Protein AF-A0A7J5WN93-F1 (afdb_monomer_lite)

Sequence (85 aa):
MKTEITVKIKNDDRTETIKPLTIDIDIPEFDEFKGPDNIREVFYKYEKAVLKVGNAAAEISTEEYFTELSEKEVSGTLEYGYEGA

Radius of gyration: 21.52 Å; chains: 1; bounding box: 57×22×60 Å

Foldseek 3Di:
DKDKDWDFDADPVRHGPDDIDIDIFDADDPVVCPDPVCCVVNVVSRVVRVVVVVVVNVVVVVVSVVVVVVVVVVVVVVVPPDPDD

pLDDT: mean 80.05, std 14.33, range [38.72, 93.5]

Structure (mmCIF, N/CA/C/O backbone):
data_AF-A0A7J5WN93-F1
#
_entry.id   AF-A0A7J5WN93-F1
#
loop_
_atom_site.group_PDB
_atom_site.id
_atom_site.type_symbol
_atom_site.label_atom_id
_atom_site.label_alt_id
_atom_site.label_comp_id
_atom_site.label_asym_id
_atom_site.label_entity_id
_atom_site.label_seq_id
_atom_site.pdbx_PDB_ins_code
_atom_site.Cartn_x
_atom_site.Cartn_y
_atom_site.Cartn_z
_atom_site.occupancy
_atom_site.B_iso_or_equiv
_atom_site.auth_seq_id
_atom_site.auth_comp_id
_atom_site.auth_asym_id
_atom_site.auth_atom_id
_atom_site.pdbx_PDB_model_num
ATOM 1 N N . MET A 1 1 ? -5.184 -6.618 12.367 1.00 83.25 1 MET A N 1
ATOM 2 C CA . MET A 1 1 ? -5.270 -7.572 11.231 1.00 83.25 1 MET A CA 1
ATOM 3 C C . MET A 1 1 ? -4.078 -7.406 10.296 1.00 83.25 1 MET A C 1
ATOM 5 O O . MET A 1 1 ? -3.794 -6.293 9.861 1.00 83.25 1 MET A O 1
ATOM 9 N N . LYS A 1 2 ? -3.413 -8.511 9.930 1.00 82.12 2 LYS A N 1
ATOM 10 C CA . LYS A 1 2 ? -2.331 -8.492 8.934 1.00 82.12 2 LYS A CA 1
ATOM 11 C C . LYS A 1 2 ? -2.917 -8.580 7.523 1.00 82.12 2 LYS A C 1
ATOM 13 O O . LYS A 1 2 ? -3.676 -9.502 7.238 1.00 82.12 2 LYS A O 1
ATOM 18 N N . THR A 1 3 ? -2.576 -7.624 6.666 1.00 84.50 3 THR A N 1
ATOM 19 C CA . THR A 1 3 ? -3.041 -7.547 5.277 1.00 84.50 3 THR A CA 1
ATOM 20 C C . THR A 1 3 ? -1.844 -7.547 4.344 1.00 84.50 3 THR A C 1
ATOM 22 O O . THR A 1 3 ? -0.950 -6.716 4.478 1.00 84.50 3 THR A O 1
ATOM 25 N N . GLU A 1 4 ? -1.848 -8.462 3.384 1.00 88.38 4 GLU A N 1
ATOM 26 C CA . GLU A 1 4 ? -0.880 -8.476 2.295 1.00 88.38 4 GLU A CA 1
ATOM 27 C C . GLU A 1 4 ? -1.472 -7.715 1.105 1.00 88.38 4 GLU A C 1
ATOM 29 O O . GLU A 1 4 ? -2.578 -8.019 0.650 1.00 88.38 4 GLU A O 1
ATOM 34 N N . ILE A 1 5 ? -0.753 -6.712 0.602 1.00 84.50 5 ILE A N 1
ATOM 35 C CA . ILE A 1 5 ? -1.141 -5.973 -0.600 1.00 84.50 5 ILE A CA 1
ATOM 36 C C . ILE A 1 5 ? -0.085 -6.187 -1.673 1.00 84.50 5 ILE A C 1
ATOM 38 O O . ILE A 1 5 ? 1.099 -5.945 -1.454 1.00 84.50 5 ILE A O 1
ATOM 42 N N . THR A 1 6 ? -0.537 -6.618 -2.850 1.00 85.56 6 THR A N 1
ATOM 43 C CA . THR A 1 6 ? 0.308 -6.753 -4.037 1.00 85.56 6 THR A CA 1
ATOM 44 C C . THR A 1 6 ? 0.019 -5.616 -5.009 1.00 85.56 6 THR A C 1
ATOM 46 O O . THR A 1 6 ? -1.101 -5.486 -5.508 1.00 85.56 6 THR A O 1
ATOM 49 N N . VAL A 1 7 ? 1.034 -4.810 -5.305 1.00 82.38 7 VAL A N 1
ATOM 50 C CA . VAL A 1 7 ? 0.977 -3.722 -6.284 1.00 82.38 7 VAL A CA 1
ATOM 51 C C . VAL A 1 7 ? 1.572 -4.206 -7.600 1.00 82.38 7 VAL A C 1
ATOM 53 O O . VAL A 1 7 ? 2.688 -4.722 -7.641 1.00 82.38 7 VAL A O 1
ATOM 56 N N . LYS A 1 8 ? 0.818 -4.033 -8.688 1.00 84.06 8 LYS A N 1
ATOM 57 C CA . LYS A 1 8 ? 1.255 -4.337 -10.053 1.00 84.06 8 LYS A CA 1
ATOM 58 C C . LYS A 1 8 ? 1.314 -3.053 -10.864 1.00 84.06 8 LYS A C 1
ATOM 60 O O . LYS A 1 8 ? 0.278 -2.423 -11.065 1.00 84.06 8 LYS A O 1
ATOM 65 N N . ILE A 1 9 ? 2.502 -2.708 -11.344 1.00 77.88 9 ILE A N 1
ATOM 66 C CA . ILE A 1 9 ? 2.713 -1.591 -12.265 1.00 77.88 9 ILE A CA 1
ATOM 67 C C . ILE A 1 9 ? 2.764 -2.165 -13.683 1.00 77.88 9 ILE A C 1
ATOM 69 O O . ILE A 1 9 ? 3.367 -3.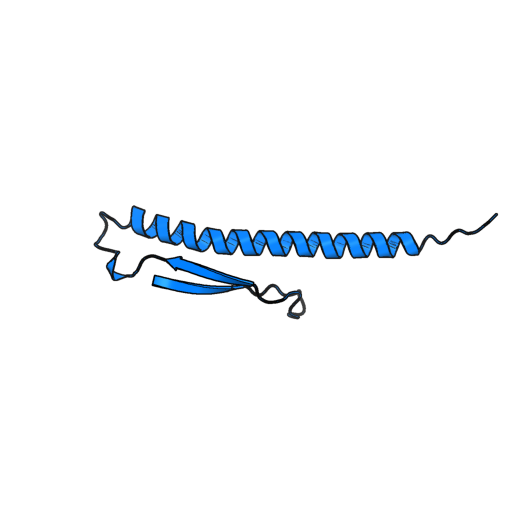215 -13.922 1.00 77.88 9 ILE A O 1
ATOM 73 N N . LYS A 1 10 ? 2.038 -1.525 -14.597 1.00 80.94 10 LYS A N 1
ATOM 74 C CA . LYS A 1 10 ? 1.860 -1.982 -15.973 1.00 80.94 10 LYS A CA 1
ATOM 75 C C . LYS A 1 10 ? 2.047 -0.826 -16.936 1.00 80.94 10 LYS A C 1
ATOM 77 O O . LYS A 1 10 ? 1.657 0.295 -16.617 1.00 80.94 10 LYS A O 1
ATOM 82 N N . ASN A 1 11 ? 2.539 -1.148 -18.120 1.00 75.81 11 ASN A N 1
ATOM 83 C CA . ASN A 1 11 ? 2.558 -0.245 -19.260 1.00 75.81 11 ASN A CA 1
ATOM 84 C C . ASN A 1 11 ? 1.139 -0.009 -19.801 1.00 75.81 11 ASN A C 1
ATOM 86 O O . ASN A 1 11 ? 0.195 -0.741 -19.478 1.00 75.81 11 ASN A O 1
ATOM 90 N N . ASP A 1 12 ? 0.999 0.979 -20.686 1.00 76.88 12 ASP A N 1
ATOM 91 C CA . ASP A 1 12 ? -0.268 1.304 -21.359 1.00 76.88 12 ASP A CA 1
ATOM 92 C C . ASP A 1 12 ? -0.859 0.110 -22.131 1.00 76.88 12 ASP A C 1
ATOM 94 O O . ASP A 1 12 ? -2.079 -0.075 -22.182 1.00 76.88 12 ASP A O 1
ATOM 98 N N . ASP A 1 13 ? -0.005 -0.759 -22.676 1.00 83.38 13 ASP A N 1
ATOM 99 C CA . ASP A 1 13 ? -0.390 -1.999 -23.364 1.00 83.38 13 ASP A CA 1
ATOM 100 C C . ASP A 1 13 ? -0.768 -3.150 -22.405 1.00 83.38 13 ASP A C 1
ATOM 102 O O . ASP A 1 13 ? -1.086 -4.260 -22.840 1.0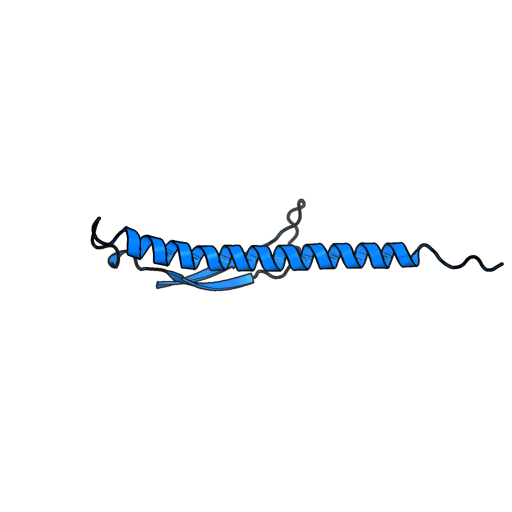0 83.38 13 ASP A O 1
ATOM 106 N N . ARG A 1 14 ? -0.802 -2.875 -21.093 1.00 75.62 14 ARG A N 1
ATOM 107 C CA . ARG A 1 14 ? -1.109 -3.793 -19.984 1.00 75.62 14 ARG A CA 1
ATOM 108 C C . ARG A 1 14 ? -0.076 -4.892 -19.752 1.00 75.62 14 ARG A C 1
ATOM 110 O O . ARG A 1 14 ? -0.360 -5.806 -18.963 1.00 75.62 14 ARG A O 1
ATOM 117 N N . THR A 1 15 ? 1.091 -4.811 -20.384 1.00 77.56 15 THR A N 1
ATOM 118 C CA . THR A 1 15 ? 2.230 -5.660 -20.029 1.00 77.56 15 THR A CA 1
ATOM 119 C C . THR A 1 15 ? 2.736 -5.291 -18.635 1.00 77.56 15 THR A C 1
ATOM 121 O O . THR A 1 15 ? 2.646 -4.140 -18.209 1.00 77.56 15 THR A O 1
ATOM 124 N N . GLU A 1 16 ? 3.172 -6.293 -17.867 1.00 73.94 16 GLU A N 1
ATOM 125 C CA . GLU A 1 16 ? 3.773 -6.056 -16.552 1.00 73.94 16 GLU A CA 1
ATOM 126 C C . GLU A 1 16 ? 5.199 -5.549 -16.768 1.00 73.94 16 GLU A C 1
ATOM 128 O O . GLU A 1 16 ? 6.025 -6.262 -17.335 1.00 73.94 16 GLU A O 1
ATOM 133 N N . THR A 1 17 ? 5.463 -4.315 -16.344 1.00 66.00 17 THR A N 1
ATOM 134 C CA . THR A 1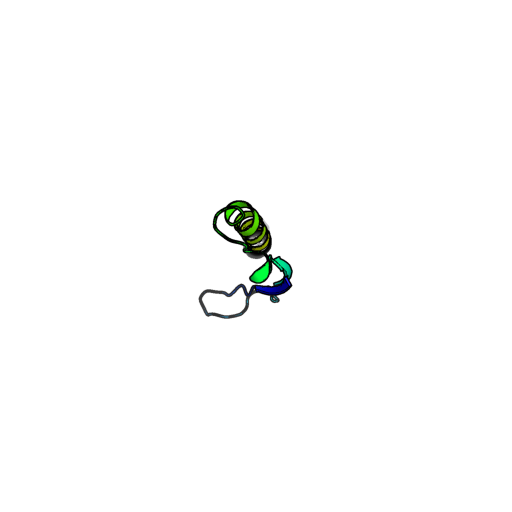 17 ? 6.772 -3.669 -16.518 1.00 66.00 17 THR A CA 1
ATOM 135 C C . THR A 1 17 ? 7.765 -4.164 -15.470 1.00 66.00 17 THR A C 1
ATOM 137 O O . THR A 1 17 ? 8.946 -4.324 -15.750 1.00 66.00 17 THR A O 1
ATOM 140 N N . ILE A 1 18 ? 7.267 -4.496 -14.274 1.00 70.56 18 ILE A N 1
ATOM 141 C CA . ILE A 1 18 ? 8.080 -4.920 -13.133 1.00 70.56 18 ILE A CA 1
ATOM 142 C C . ILE A 1 18 ? 7.481 -6.101 -12.381 1.00 70.56 18 ILE A C 1
ATOM 144 O O . ILE A 1 18 ? 6.286 -6.404 -12.470 1.00 70.56 18 ILE A O 1
ATOM 148 N N . LYS A 1 19 ? 8.321 -6.732 -11.553 1.00 74.25 19 LYS A N 1
ATOM 149 C CA . LYS A 1 19 ? 7.853 -7.711 -10.573 1.00 74.25 19 LYS A CA 1
ATOM 150 C C . LYS A 1 19 ? 6.863 -7.048 -9.606 1.00 74.25 19 LYS A C 1
ATOM 152 O O . LYS A 1 19 ? 7.148 -5.957 -9.113 1.00 74.25 19 LYS A O 1
ATOM 157 N N . PRO A 1 20 ? 5.730 -7.704 -9.300 1.00 80.31 20 PRO A N 1
ATOM 158 C CA . PRO A 1 20 ? 4.784 -7.189 -8.324 1.00 80.31 20 PRO A CA 1
ATOM 159 C C . PRO A 1 20 ? 5.459 -6.935 -6.975 1.00 80.31 20 PRO A C 1
ATOM 161 O O . PRO A 1 20 ? 6.201 -7.786 -6.480 1.00 80.31 20 PRO A O 1
ATOM 164 N N . LEU A 1 21 ? 5.176 -5.781 -6.377 1.00 81.56 21 LEU A N 1
ATOM 165 C CA . LEU A 1 21 ? 5.615 -5.474 -5.023 1.00 81.56 21 LEU A CA 1
ATOM 166 C C . LEU A 1 21 ? 4.589 -6.028 -4.040 1.00 81.56 21 LEU A C 1
ATOM 168 O O . LEU A 1 21 ? 3.426 -5.629 -4.072 1.00 81.56 21 LEU A O 1
ATOM 172 N N . THR A 1 22 ? 5.033 -6.894 -3.139 1.00 86.25 22 THR A N 1
ATOM 173 C CA . THR A 1 22 ? 4.215 -7.387 -2.031 1.00 86.25 22 THR A CA 1
ATOM 174 C C . THR A 1 22 ? 4.612 -6.669 -0.749 1.00 86.25 22 THR A C 1
ATOM 176 O O . THR A 1 22 ? 5.777 -6.697 -0.352 1.00 86.25 22 THR A O 1
ATOM 179 N N . ILE A 1 23 ? 3.643 -6.027 -0.099 1.00 86.62 23 ILE A N 1
ATOM 180 C CA . ILE A 1 23 ? 3.836 -5.324 1.169 1.00 86.62 23 ILE A CA 1
ATOM 181 C C . ILE A 1 23 ? 2.878 -5.898 2.201 1.00 86.62 23 ILE A C 1
ATOM 183 O O . ILE A 1 23 ? 1.662 -5.910 2.007 1.00 86.62 23 ILE A O 1
ATOM 187 N N . ASP A 1 24 ? 3.442 -6.299 3.332 1.00 88.50 24 ASP A N 1
ATOM 188 C CA . ASP A 1 24 ? 2.687 -6.595 4.538 1.00 88.50 24 ASP A CA 1
ATOM 189 C C . ASP A 1 24 ? 2.378 -5.298 5.291 1.00 88.50 24 ASP A C 1
ATOM 191 O O . ASP A 1 24 ? 3.287 -4.585 5.729 1.00 88.50 24 ASP A O 1
ATOM 195 N N . ILE A 1 25 ? 1.096 -5.011 5.499 1.00 87.38 25 ILE A N 1
ATOM 196 C CA . ILE A 1 25 ? 0.646 -3.922 6.365 1.00 87.38 25 ILE A CA 1
ATOM 197 C C . ILE A 1 25 ? -0.225 -4.439 7.503 1.00 87.38 25 ILE A C 1
ATOM 199 O O . ILE A 1 25 ? -0.961 -5.416 7.373 1.00 87.38 25 ILE A O 1
ATOM 203 N N . ASP A 1 26 ? -0.145 -3.747 8.632 1.00 88.88 26 ASP A N 1
ATOM 204 C CA . ASP A 1 26 ? -1.062 -3.953 9.743 1.00 88.88 26 ASP A CA 1
ATOM 205 C C . ASP A 1 26 ? -2.169 -2.906 9.654 1.00 88.88 26 ASP A C 1
ATOM 207 O O . ASP A 1 26 ? -1.881 -1.705 9.588 1.00 88.88 26 ASP A O 1
ATOM 211 N N . ILE A 1 27 ? -3.419 -3.364 9.594 1.00 88.56 27 ILE A N 1
ATOM 212 C CA . ILE A 1 27 ? -4.591 -2.492 9.617 1.00 88.56 27 ILE A CA 1
ATOM 213 C C . ILE A 1 27 ? -5.480 -2.827 10.814 1.00 88.56 27 ILE A C 1
ATOM 215 O O . ILE A 1 27 ? -5.531 -3.994 11.232 1.00 88.56 27 ILE A O 1
ATOM 219 N N . PRO A 1 28 ? -6.207 -1.8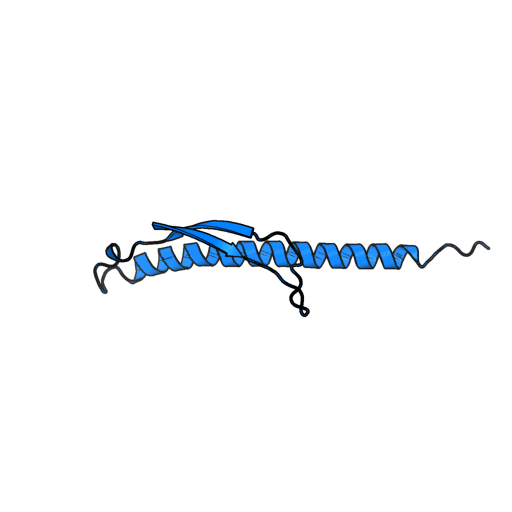29 11.346 1.00 89.31 28 PRO A N 1
ATOM 220 C CA . PRO A 1 28 ? -7.131 -2.061 12.440 1.00 89.31 28 PRO A CA 1
ATOM 221 C C . PRO A 1 28 ? -8.206 -3.083 12.078 1.00 89.31 28 PRO A C 1
ATOM 223 O O . PRO A 1 28 ? -8.673 -3.135 10.938 1.00 89.31 28 PRO A O 1
ATOM 226 N N . GLU A 1 29 ? -8.613 -3.882 13.053 1.00 88.38 29 GLU A N 1
ATOM 227 C CA . GLU A 1 29 ? -9.727 -4.816 12.906 1.00 88.38 29 GLU A CA 1
ATOM 228 C C . GLU A 1 29 ? -11.066 -4.087 12.989 1.00 88.38 29 GLU A C 1
ATOM 230 O O . GLU A 1 29 ? -11.184 -3.029 13.610 1.00 88.38 29 GLU A O 1
ATOM 235 N N . PHE A 1 30 ? -12.109 -4.671 12.395 1.00 84.75 30 PHE A N 1
ATOM 236 C CA . PHE A 1 30 ? -13.453 -4.097 12.475 1.00 84.75 30 PHE A CA 1
ATOM 237 C C . PHE A 1 30 ? -13.928 -3.947 13.927 1.00 84.75 30 PHE A C 1
ATOM 239 O O . PHE A 1 30 ? -14.525 -2.930 14.262 1.00 84.75 30 PHE A O 1
ATOM 246 N N . ASP A 1 31 ? -13.585 -4.893 14.803 1.00 89.00 31 ASP A N 1
ATOM 247 C CA . ASP A 1 31 ? -13.954 -4.864 16.226 1.00 89.00 31 ASP A CA 1
ATOM 248 C C . ASP A 1 31 ? -13.200 -3.791 17.032 1.00 89.00 31 ASP A C 1
ATOM 250 O O . ASP A 1 31 ? -13.596 -3.434 18.147 1.00 89.00 31 ASP A O 1
ATOM 254 N N . GLU A 1 32 ? -12.120 -3.229 16.478 1.00 88.12 32 GLU A N 1
ATOM 255 C CA . GLU A 1 32 ? -11.460 -2.070 17.077 1.00 88.12 32 GLU A CA 1
ATOM 256 C C . GLU A 1 32 ? -12.292 -0.798 16.909 1.00 88.12 32 GLU A C 1
ATOM 258 O O . GLU A 1 32 ? -12.114 0.149 17.676 1.00 88.12 32 GLU A O 1
ATOM 263 N N . PHE A 1 33 ? -13.241 -0.766 15.972 1.00 88.31 33 PHE A N 1
ATOM 264 C CA . PHE A 1 33 ? -14.224 0.302 15.876 1.00 88.31 33 PHE A CA 1
ATOM 265 C C . PHE A 1 33 ? -15.304 0.124 16.952 1.00 88.31 33 PHE A C 1
ATOM 267 O O . PHE A 1 33 ? -16.203 -0.705 16.839 1.00 88.31 33 PHE A O 1
ATOM 274 N N . LYS A 1 34 ? -15.229 0.937 18.011 1.00 91.62 34 LYS A N 1
ATOM 275 C CA . LYS A 1 34 ? -16.144 0.876 19.165 1.00 91.62 34 LYS A CA 1
ATOM 276 C C . LYS A 1 34 ? -17.222 1.959 19.129 1.00 91.62 34 LYS A C 1
ATOM 278 O O . LYS A 1 34 ? -18.029 2.045 20.050 1.00 91.62 34 LYS A O 1
ATOM 283 N N . GLY A 1 35 ? -17.239 2.777 18.076 1.00 89.50 35 GLY A N 1
ATOM 284 C CA . GLY A 1 35 ? -18.206 3.846 17.871 1.00 89.50 35 GLY A CA 1
ATOM 285 C C . GLY A 1 35 ? -17.557 5.177 17.474 1.00 89.50 35 GLY A C 1
ATOM 286 O O . GLY A 1 35 ? -16.371 5.235 17.139 1.00 89.50 35 GLY A O 1
ATOM 287 N N . PRO A 1 36 ? -18.326 6.277 17.498 1.00 91.25 36 PRO A N 1
ATOM 288 C CA . PRO A 1 36 ? -17.850 7.591 17.066 1.00 91.25 36 PRO A CA 1
ATOM 289 C C . PRO A 1 36 ? -16.701 8.139 17.925 1.00 91.25 36 PRO A C 1
ATOM 291 O O . PRO A 1 36 ? -15.916 8.945 17.434 1.00 91.25 36 PRO A O 1
ATOM 294 N N . ASP A 1 37 ? -16.556 7.677 19.167 1.00 92.81 37 ASP A N 1
ATOM 295 C CA . ASP A 1 37 ? -15.537 8.182 20.093 1.00 92.81 37 ASP A CA 1
ATOM 296 C C . ASP A 1 37 ? -14.110 7.772 19.702 1.00 92.81 37 ASP A C 1
ATOM 298 O O . ASP A 1 37 ? -13.161 8.503 19.982 1.00 92.81 37 ASP A O 1
ATOM 302 N N . ASN A 1 38 ? -13.937 6.628 19.027 1.00 93.06 38 ASN A N 1
ATOM 303 C CA . ASN A 1 38 ? -12.621 6.134 18.612 1.00 93.06 38 ASN A CA 1
ATOM 304 C C . ASN A 1 38 ? -12.436 6.026 17.089 1.00 93.06 38 ASN A C 1
ATOM 306 O O . ASN A 1 38 ? -11.350 5.655 16.636 1.00 93.06 38 ASN A O 1
ATOM 310 N N . ILE A 1 39 ? -13.438 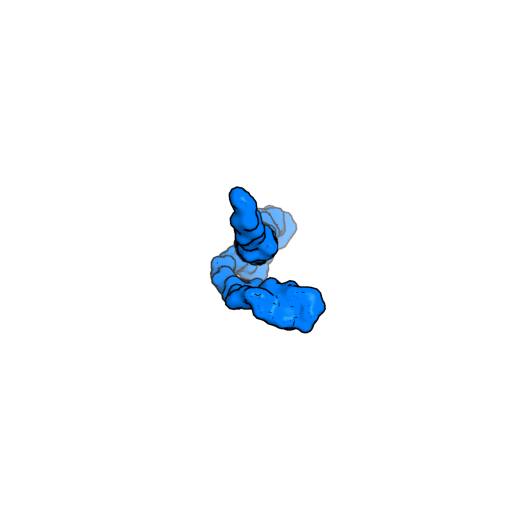6.429 16.294 1.00 92.38 39 ILE A N 1
ATOM 311 C CA . ILE A 1 39 ? -13.389 6.397 14.822 1.00 92.38 39 ILE A CA 1
ATOM 312 C C . ILE A 1 39 ? -12.153 7.092 14.262 1.00 92.38 39 ILE A C 1
ATOM 314 O O . ILE A 1 39 ? -11.511 6.585 13.349 1.00 92.38 39 ILE A O 1
ATOM 318 N N . ARG A 1 40 ? -11.803 8.251 14.823 1.00 92.62 40 ARG A N 1
ATOM 319 C CA . ARG A 1 40 ? -10.722 9.086 14.305 1.00 92.62 40 ARG A CA 1
ATOM 320 C C . ARG A 1 40 ? -9.366 8.417 14.485 1.00 92.62 40 ARG A C 1
ATOM 322 O O . ARG A 1 40 ? -8.539 8.475 13.583 1.00 92.62 40 ARG A O 1
ATOM 329 N N . GLU A 1 41 ? -9.145 7.783 15.632 1.00 93.50 41 GLU A N 1
ATOM 330 C CA . GLU A 1 41 ? -7.891 7.085 15.912 1.00 93.50 41 GLU A CA 1
ATOM 331 C C . GLU A 1 41 ? -7.756 5.821 15.054 1.00 93.50 41 GLU A C 1
ATOM 333 O O . GLU A 1 41 ? -6.710 5.592 14.447 1.00 93.50 41 GLU A O 1
ATOM 338 N N . VAL A 1 42 ? -8.827 5.027 14.965 1.00 92.94 42 VAL A N 1
ATOM 339 C CA . VAL A 1 42 ? -8.865 3.805 14.151 1.00 92.94 42 VAL A CA 1
ATOM 340 C C . VAL A 1 42 ? -8.664 4.148 12.675 1.00 92.94 42 VAL A C 1
ATOM 342 O O . VAL A 1 42 ? -7.802 3.569 12.016 1.00 92.94 42 VAL A O 1
ATOM 345 N N . PHE A 1 43 ? -9.372 5.154 12.160 1.00 92.56 43 PHE A N 1
ATOM 346 C CA . PHE A 1 43 ? -9.218 5.583 10.773 1.00 92.56 43 PHE A CA 1
ATOM 347 C C . PHE A 1 43 ? -7.818 6.136 10.489 1.00 92.56 43 PHE A C 1
ATOM 349 O O . PHE A 1 43 ? -7.249 5.827 9.450 1.00 92.56 43 PHE A O 1
ATOM 356 N N . TYR A 1 44 ? -7.214 6.874 11.423 1.00 93.31 44 TYR A N 1
ATOM 357 C CA . TYR A 1 44 ? -5.840 7.358 11.268 1.00 93.31 44 TYR A CA 1
ATOM 358 C C . TYR A 1 44 ? -4.820 6.213 11.160 1.00 93.31 44 TYR A C 1
ATOM 360 O O . TYR A 1 44 ? -3.902 6.265 10.339 1.00 93.31 44 TYR A O 1
ATOM 368 N N . LYS A 1 45 ? -4.980 5.146 11.955 1.00 91.75 45 LYS A N 1
ATOM 369 C CA . LYS A 1 45 ? -4.140 3.939 11.854 1.00 91.75 45 LYS A CA 1
ATOM 370 C C . LYS A 1 45 ? -4.301 3.263 10.489 1.00 91.75 45 LYS A C 1
ATOM 372 O O . LYS A 1 45 ? -3.297 2.926 9.864 1.00 91.75 45 LYS A O 1
ATOM 377 N N . TYR A 1 46 ? -5.540 3.126 10.019 1.00 91.62 46 TYR A N 1
ATOM 378 C CA . TYR A 1 46 ? -5.846 2.597 8.689 1.00 91.62 46 TYR A CA 1
ATOM 379 C C . TYR A 1 46 ? -5.222 3.449 7.572 1.00 91.62 46 TYR A C 1
ATOM 381 O O . TYR A 1 46 ? -4.482 2.931 6.738 1.00 91.62 46 TYR A O 1
ATOM 389 N N . GLU A 1 47 ? -5.452 4.763 7.589 1.00 93.44 47 GLU A N 1
ATOM 390 C CA . GLU A 1 47 ? -4.928 5.710 6.601 1.00 93.44 47 GLU A CA 1
ATOM 391 C C . GLU A 1 47 ? -3.400 5.641 6.528 1.00 93.44 47 GLU A C 1
ATOM 393 O O . GLU A 1 47 ? -2.827 5.511 5.446 1.00 93.44 47 GLU A O 1
ATOM 398 N N . LYS A 1 48 ? -2.724 5.631 7.682 1.00 93.19 48 LYS A N 1
ATOM 399 C CA . LYS A 1 48 ? -1.264 5.515 7.753 1.00 93.19 48 LYS A CA 1
ATOM 400 C C . LYS A 1 48 ? -0.749 4.206 7.152 1.00 93.19 48 LYS A C 1
ATOM 402 O O . LYS A 1 48 ? 0.322 4.202 6.546 1.00 93.19 48 LYS A O 1
ATOM 407 N N . ALA A 1 49 ? -1.469 3.101 7.329 1.00 90.44 49 ALA A N 1
ATOM 408 C CA . ALA A 1 49 ? -1.094 1.812 6.760 1.00 90.44 49 ALA A CA 1
ATOM 409 C C . ALA A 1 49 ? -1.237 1.806 5.229 1.00 90.44 49 ALA A C 1
ATOM 411 O O . ALA A 1 49 ? -0.315 1.385 4.533 1.00 90.44 49 ALA A O 1
ATOM 412 N N . VAL A 1 50 ? -2.333 2.356 4.702 1.00 88.38 50 VAL A N 1
ATOM 413 C CA . VAL A 1 50 ? -2.564 2.475 3.252 1.00 88.38 50 VAL A CA 1
ATOM 414 C C . VAL A 1 50 ? -1.570 3.441 2.599 1.00 88.38 50 VAL A C 1
ATOM 416 O O . VAL A 1 50 ? -1.030 3.142 1.534 1.00 88.38 50 VAL A O 1
ATOM 419 N N . LEU A 1 51 ? -1.251 4.562 3.251 1.00 92.75 51 LEU A N 1
ATOM 420 C CA . LEU A 1 51 ? -0.270 5.530 2.749 1.00 92.75 51 LEU A CA 1
ATOM 421 C C . LEU A 1 51 ? 1.120 4.916 2.551 1.00 92.75 51 LEU A C 1
ATOM 423 O O . LEU A 1 51 ? 1.802 5.265 1.592 1.00 92.75 51 LEU A O 1
ATOM 427 N N . LYS A 1 52 ? 1.541 3.970 3.402 1.00 89.56 52 LYS A N 1
ATOM 428 C CA . LYS A 1 52 ? 2.817 3.256 3.207 1.00 89.56 52 LYS A CA 1
ATOM 429 C C . LYS A 1 52 ? 2.860 2.510 1.877 1.00 89.56 52 LYS A C 1
ATOM 431 O O . LYS A 1 52 ? 3.884 2.531 1.206 1.00 89.56 52 LYS A O 1
ATOM 436 N N . VAL A 1 53 ? 1.753 1.875 1.502 1.00 88.69 53 VAL A N 1
ATOM 437 C CA . VAL A 1 53 ? 1.649 1.124 0.246 1.00 88.69 53 VAL A CA 1
ATOM 438 C C . VAL A 1 53 ? 1.696 2.070 -0.943 1.00 88.69 53 VAL A C 1
ATOM 440 O O . VAL A 1 53 ? 2.434 1.817 -1.890 1.00 88.69 53 VAL A O 1
ATOM 443 N N . GLY A 1 54 ? 0.963 3.185 -0.866 1.00 87.19 54 GLY A N 1
ATOM 444 C CA . GLY A 1 54 ? 0.999 4.225 -1.893 1.00 87.19 54 GLY A CA 1
ATOM 445 C C . GLY A 1 54 ? 2.399 4.809 -2.089 1.00 87.19 54 GLY A C 1
ATOM 446 O O . GLY A 1 54 ? 2.854 4.930 -3.222 1.00 87.19 54 GLY A O 1
ATOM 447 N N . ASN A 1 55 ? 3.109 5.103 -0.998 1.00 91.75 55 ASN A N 1
ATOM 448 C CA . ASN A 1 55 ? 4.469 5.638 -1.062 1.00 91.75 55 ASN A CA 1
ATOM 449 C C . ASN A 1 55 ? 5.452 4.643 -1.685 1.00 91.75 55 ASN A C 1
ATOM 451 O O . ASN A 1 55 ? 6.206 5.027 -2.570 1.00 91.75 55 ASN A O 1
ATOM 455 N N . ALA A 1 56 ? 5.406 3.372 -1.281 1.00 88.38 56 ALA A N 1
ATOM 456 C CA . ALA A 1 56 ? 6.271 2.344 -1.855 1.00 88.38 56 ALA A CA 1
ATOM 457 C C . ALA A 1 56 ? 5.978 2.112 -3.349 1.00 88.38 56 ALA A C 1
ATOM 459 O O . ALA A 1 56 ? 6.895 1.955 -4.149 1.00 88.38 56 ALA A O 1
ATOM 460 N N . ALA A 1 57 ? 4.703 2.145 -3.750 1.00 86.69 57 ALA A N 1
ATOM 461 C CA . ALA A 1 57 ? 4.325 2.078 -5.159 1.00 86.69 57 ALA A CA 1
ATOM 462 C C . ALA A 1 57 ? 4.864 3.277 -5.961 1.00 86.69 57 ALA A C 1
ATOM 464 O O . ALA A 1 57 ? 5.349 3.100 -7.079 1.00 86.69 57 ALA A O 1
ATOM 465 N N . ALA A 1 58 ? 4.786 4.486 -5.399 1.00 88.31 58 ALA A N 1
ATOM 466 C CA . ALA A 1 58 ? 5.274 5.705 -6.038 1.00 88.31 58 ALA A CA 1
ATOM 467 C C . ALA A 1 58 ? 6.804 5.728 -6.164 1.00 88.31 58 ALA A C 1
ATOM 469 O O . ALA A 1 58 ? 7.314 6.113 -7.213 1.00 88.31 58 ALA A O 1
ATOM 470 N N . GLU A 1 59 ? 7.522 5.293 -5.127 1.00 89.25 59 GLU A N 1
ATOM 471 C CA . GLU A 1 59 ? 8.984 5.176 -5.119 1.00 89.25 59 GLU A CA 1
ATOM 472 C C . GLU A 1 59 ? 9.460 4.253 -6.242 1.00 89.25 59 GLU A C 1
ATOM 474 O O . GLU A 1 59 ? 10.198 4.700 -7.115 1.00 89.25 59 GLU A O 1
ATOM 479 N N . ILE A 1 60 ? 8.924 3.032 -6.319 1.00 85.38 60 ILE A N 1
ATOM 480 C CA . ILE A 1 60 ? 9.288 2.080 -7.379 1.00 85.38 60 ILE A CA 1
ATOM 481 C C . ILE A 1 60 ? 8.910 2.607 -8.764 1.00 85.38 60 ILE A C 1
ATOM 483 O O . ILE A 1 60 ? 9.714 2.543 -9.685 1.00 85.38 60 ILE A O 1
ATOM 487 N N . SER A 1 61 ? 7.707 3.172 -8.924 1.00 83.44 61 SER A N 1
ATOM 488 C CA . SER A 1 61 ? 7.306 3.760 -10.213 1.00 83.44 61 SER A CA 1
ATOM 489 C C . SER A 1 61 ? 8.282 4.851 -10.666 1.00 83.44 61 SER A C 1
ATOM 491 O O . SER A 1 61 ? 8.552 4.996 -11.855 1.00 83.44 61 SER A O 1
ATOM 493 N N . THR A 1 62 ? 8.803 5.626 -9.713 1.00 86.81 62 THR A N 1
ATOM 494 C CA . THR A 1 62 ? 9.758 6.706 -9.973 1.00 86.81 62 THR A CA 1
ATOM 495 C C . THR A 1 62 ? 11.138 6.154 -10.333 1.00 86.81 62 THR A C 1
ATOM 497 O O . THR A 1 62 ? 11.742 6.627 -11.294 1.00 86.81 62 THR A O 1
ATOM 500 N N . GLU A 1 63 ? 11.631 5.149 -9.605 1.00 86.00 63 GLU A N 1
ATOM 501 C CA . GLU A 1 63 ? 12.905 4.477 -9.901 1.00 86.00 63 GLU A CA 1
ATOM 502 C C . GLU A 1 63 ? 12.913 3.839 -11.295 1.00 86.00 63 GLU A C 1
ATOM 504 O O . GLU A 1 63 ? 13.867 4.022 -12.054 1.00 86.00 63 GLU A O 1
ATOM 509 N N . GLU A 1 64 ? 11.832 3.159 -11.672 1.00 81.06 64 GLU A N 1
ATOM 510 C CA . GLU A 1 64 ? 11.688 2.548 -12.997 1.00 81.06 64 GLU A CA 1
ATOM 511 C C . GLU A 1 64 ? 11.659 3.600 -14.102 1.00 81.06 64 GLU A C 1
ATOM 513 O O . GLU A 1 64 ? 12.395 3.494 -15.081 1.00 81.06 64 GLU A O 1
ATOM 518 N N . TYR A 1 65 ? 10.887 4.674 -13.913 1.00 81.62 65 TYR A N 1
ATOM 519 C CA . TYR A 1 65 ? 10.847 5.777 -14.871 1.00 81.62 65 TYR A CA 1
ATOM 520 C C . TYR A 1 65 ? 12.243 6.361 -15.131 1.00 81.62 65 TYR A C 1
ATOM 522 O O . TYR A 1 65 ? 12.616 6.598 -16.281 1.00 81.62 65 TYR A O 1
ATOM 530 N N . PHE A 1 66 ? 13.041 6.577 -14.079 1.00 84.31 66 PHE A N 1
ATOM 531 C CA . PHE A 1 66 ? 14.405 7.085 -14.233 1.00 84.31 66 PHE A CA 1
ATOM 532 C C . PHE A 1 66 ? 15.374 6.051 -14.814 1.00 84.31 66 PHE A C 1
ATOM 534 O O . PHE A 1 66 ? 16.293 6.438 -15.539 1.00 84.31 66 PHE A O 1
ATOM 541 N N . THR A 1 67 ? 15.167 4.763 -14.545 1.00 83.75 67 THR A N 1
ATOM 542 C CA . THR A 1 67 ? 15.939 3.673 -15.156 1.00 83.75 67 THR A CA 1
ATOM 543 C C . THR A 1 67 ? 15.716 3.649 -16.665 1.00 83.75 67 THR A C 1
ATOM 545 O O . THR A 1 67 ? 16.679 3.766 -17.422 1.00 83.75 67 THR A O 1
ATOM 548 N N . GLU A 1 68 ? 14.460 3.634 -17.116 1.00 80.81 68 GLU A N 1
ATOM 549 C CA . GLU A 1 68 ? 14.120 3.679 -18.544 1.00 80.81 68 GLU A CA 1
ATOM 550 C C . GLU A 1 68 ? 14.616 4.960 -19.230 1.00 80.81 68 GLU A C 1
ATOM 552 O O . GLU A 1 68 ? 15.084 4.927 -20.372 1.00 80.81 68 GLU A O 1
ATOM 557 N N . LEU A 1 69 ? 14.514 6.108 -18.550 1.00 81.31 69 LEU A N 1
ATOM 558 C CA . LEU A 1 69 ? 15.034 7.378 -19.059 1.00 81.31 69 LEU A CA 1
ATOM 559 C C . LEU A 1 69 ? 16.554 7.300 -19.267 1.00 81.31 69 LEU A C 1
ATOM 561 O O . LEU A 1 69 ? 17.050 7.685 -20.325 1.00 81.31 69 LEU A O 1
ATOM 565 N N . SER A 1 70 ? 17.276 6.753 -18.286 1.00 79.12 70 SER A N 1
ATOM 566 C CA . SER A 1 70 ? 18.733 6.600 -18.340 1.00 79.12 70 SER A CA 1
ATOM 567 C C . SER A 1 70 ? 19.158 5.648 -19.459 1.00 79.12 70 SER A C 1
ATOM 569 O O . SER A 1 70 ? 20.098 5.942 -20.194 1.00 79.12 70 SER A O 1
ATOM 571 N N . GLU A 1 71 ? 18.452 4.531 -19.649 1.00 76.31 71 GLU A N 1
ATOM 572 C CA . GLU A 1 71 ? 18.720 3.596 -20.750 1.00 76.31 71 GLU A CA 1
ATOM 573 C C . GLU A 1 71 ? 18.491 4.240 -22.125 1.00 76.31 71 GLU A C 1
ATOM 575 O O . GLU A 1 71 ? 19.284 4.028 -23.048 1.00 76.31 71 GLU A O 1
ATOM 580 N N . LYS A 1 72 ? 17.465 5.089 -22.264 1.00 76.50 72 LYS A N 1
ATOM 581 C CA . LYS A 1 72 ? 17.237 5.875 -23.487 1.00 76.50 72 LYS A CA 1
ATOM 582 C C . LYS A 1 72 ? 18.352 6.888 -23.747 1.00 76.50 72 LYS A C 1
ATOM 584 O O . LYS A 1 72 ? 18.791 7.008 -24.891 1.00 76.50 72 LYS A O 1
ATOM 589 N N . GLU A 1 73 ? 18.841 7.592 -22.727 1.00 68.12 73 GLU A N 1
ATOM 590 C CA . GLU A 1 73 ? 19.958 8.539 -22.881 1.00 68.12 73 GLU A CA 1
ATOM 591 C C . GLU A 1 73 ? 21.282 7.835 -23.224 1.00 68.12 73 GLU A C 1
ATOM 593 O O . GLU A 1 73 ? 22.036 8.302 -24.085 1.00 68.12 73 GLU A O 1
ATOM 598 N N . VAL A 1 74 ? 21.548 6.669 -22.626 1.00 60.84 74 VAL A N 1
ATOM 599 C CA . VAL A 1 74 ? 22.710 5.829 -22.968 1.00 60.84 74 VAL A CA 1
ATOM 600 C C . VAL A 1 74 ? 22.604 5.308 -24.405 1.00 60.84 74 VAL A C 1
ATOM 602 O O . VAL A 1 74 ? 23.587 5.359 -25.145 1.00 60.84 74 VAL A O 1
ATOM 605 N N . SER A 1 75 ? 21.414 4.882 -24.838 1.00 56.72 75 SER A N 1
ATOM 606 C CA . SER A 1 75 ? 21.159 4.474 -26.226 1.00 56.72 75 SER A CA 1
ATOM 607 C C . SER A 1 75 ? 21.355 5.625 -27.218 1.00 56.72 75 SER A C 1
ATOM 609 O O . SER A 1 75 ? 21.908 5.406 -28.291 1.00 56.72 75 SER A O 1
ATOM 611 N N . GLY A 1 76 ? 20.946 6.850 -26.871 1.00 51.28 76 GLY A N 1
ATOM 612 C CA . GLY A 1 76 ? 21.125 8.033 -27.723 1.00 51.28 76 GLY A CA 1
ATOM 613 C C . GLY A 1 76 ? 22.572 8.533 -27.798 1.00 51.28 76 GLY A C 1
ATOM 614 O O . GLY A 1 76 ? 22.980 9.108 -28.805 1.00 51.28 76 GLY A O 1
ATOM 615 N N . THR A 1 77 ? 23.382 8.272 -26.769 1.00 49.41 77 THR A N 1
ATOM 616 C CA . THR A 1 77 ? 24.807 8.651 -26.750 1.00 49.41 77 THR A CA 1
ATOM 617 C C . THR A 1 77 ? 25.668 7.722 -27.620 1.00 49.41 77 THR A C 1
ATOM 619 O O . THR A 1 77 ? 26.712 8.137 -28.117 1.00 49.41 77 THR A O 1
ATOM 622 N N . LEU A 1 78 ? 25.223 6.485 -27.869 1.00 47.56 78 LEU A N 1
ATOM 623 C CA . LEU A 1 78 ? 25.918 5.529 -28.742 1.00 47.56 78 LEU A CA 1
ATOM 624 C C . LEU A 1 78 ? 25.602 5.704 -30.240 1.00 47.56 78 LEU A C 1
ATOM 626 O O . LEU A 1 78 ? 26.301 5.117 -31.064 1.00 47.56 78 LEU A O 1
ATOM 630 N N . GLU A 1 79 ? 24.610 6.524 -30.613 1.00 48.12 79 GLU A N 1
ATOM 631 C CA . GLU A 1 79 ? 24.331 6.848 -32.025 1.00 48.12 79 GLU A CA 1
ATOM 632 C C . GLU A 1 79 ? 25.214 7.977 -32.583 1.00 48.12 79 GLU A C 1
ATOM 634 O O . GLU A 1 79 ? 25.352 8.101 -33.799 1.00 48.12 79 GLU A O 1
ATOM 639 N N . TYR A 1 80 ? 25.905 8.741 -31.731 1.00 47.09 80 TYR A N 1
ATOM 640 C CA . TYR A 1 80 ? 26.955 9.670 -32.164 1.00 47.09 80 TYR A CA 1
ATOM 641 C C . TYR A 1 80 ? 28.325 8.988 -32.130 1.00 47.09 80 TYR A C 1
ATOM 643 O O . TYR A 1 80 ? 29.228 9.343 -31.370 1.00 47.09 80 TYR A O 1
ATOM 651 N N . GLY A 1 81 ? 28.473 7.975 -32.985 1.00 43.66 81 GLY A N 1
ATOM 652 C CA . GLY A 1 81 ? 29.776 7.440 -33.349 1.00 43.66 81 GLY A CA 1
ATOM 653 C C . GLY A 1 81 ? 30.641 8.531 -33.983 1.00 43.66 81 GLY A C 1
ATOM 654 O O . GLY A 1 81 ? 30.217 9.217 -34.908 1.00 43.66 81 GLY A O 1
ATOM 655 N N . TYR A 1 82 ? 31.858 8.670 -33.459 1.00 45.50 82 TYR A N 1
ATOM 656 C CA . TYR A 1 82 ? 32.986 9.373 -34.064 1.00 45.50 82 TYR A CA 1
ATOM 657 C C . TYR A 1 82 ? 33.029 9.180 -35.595 1.00 45.50 82 TYR A C 1
ATOM 659 O O . TYR A 1 82 ? 33.414 8.110 -36.069 1.00 45.50 82 TYR A O 1
ATOM 667 N N . GLU A 1 83 ? 32.740 10.227 -36.371 1.00 40.72 83 GLU A N 1
ATOM 668 C CA . GLU A 1 83 ? 33.365 10.372 -37.685 1.00 40.72 83 GLU A CA 1
ATOM 669 C C . GLU A 1 83 ? 34.742 10.986 -37.449 1.00 40.72 83 GLU A C 1
ATOM 671 O O . GLU A 1 83 ? 34.883 12.153 -37.08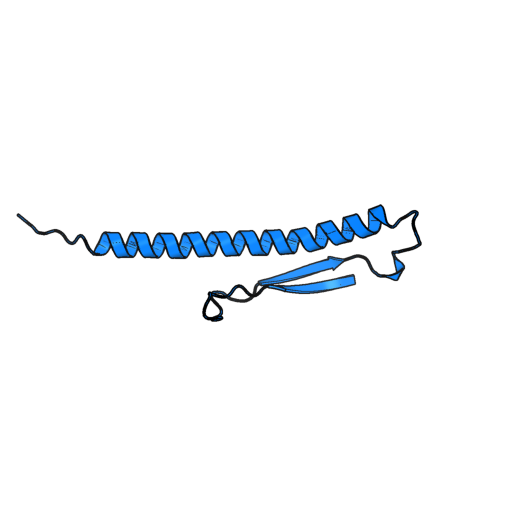2 1.00 40.72 83 GLU A O 1
ATOM 676 N N . GLY A 1 84 ? 35.767 10.144 -37.578 1.00 49.84 84 GLY A N 1
ATOM 677 C CA . GLY A 1 84 ? 37.140 10.610 -37.634 1.00 49.84 84 GLY A CA 1
ATOM 678 C C . GLY A 1 84 ? 37.328 11.596 -38.786 1.00 49.84 84 GLY A C 1
ATOM 679 O O . GLY A 1 84 ? 36.871 11.350 -39.903 1.00 49.84 84 GLY A O 1
ATOM 680 N N . ALA A 1 85 ? 38.048 12.675 -38.501 1.00 38.72 85 ALA A N 1
ATOM 681 C CA . ALA A 1 85 ? 38.735 13.515 -39.472 1.00 38.72 85 ALA A CA 1
ATOM 682 C C . ALA A 1 85 ? 40.099 13.901 -38.895 1.00 38.72 85 ALA A C 1
ATOM 684 O O . ALA A 1 85 ? 40.144 14.261 -37.694 1.00 38.72 85 ALA A O 1
#

Secondary structure (DSSP, 8-state):
-EEEEEE--B-TT--B-SPPEEEEEE---GGG--STTTHHHHHHHHHHHHHHHHHHHHHHHHHHHHHHHHHHHHHHHSSS-----